Protein AF-A0A3A0AU83-F1 (afdb_monomer_lite)

Foldseek 3Di:
DKKKKWFKWFQDPVRDIATFFIWIAQVVDDLLPRTDTPGEPPDDPVLVVQLSVQCVVVSDDNQRSQVSCVVVCSTMDTDNDMDMDDDPDDVVVSVVRCCVRHCVVVVVVVVD

pLDDT: mean 87.95, std 13.29, range [37.47, 97.56]

Sequence (112 aa):
MHVKYRILQESTPDGDWETIGVITDWVSMPTHLRLSGIVQHTVSRAIWRQILERVDERQLTLATYHEALGEFERYYRLLPEIHQIEGENAAEIRHQLRDQYVYGQQAELVTG

Structure (mmCIF, N/CA/C/O backbone):
data_AF-A0A3A0AU83-F1
#
_entry.id   AF-A0A3A0AU83-F1
#
loop_
_atom_site.group_PDB
_atom_site.id
_atom_site.type_symbol
_atom_site.label_atom_id
_atom_site.label_alt_id
_atom_site.label_comp_id
_atom_site.label_asym_id
_atom_site.label_entity_id
_atom_site.label_seq_id
_atom_site.pdbx_PDB_ins_code
_atom_site.Cartn_x
_atom_site.Cartn_y
_atom_site.Cartn_z
_atom_site.occupancy
_atom_site.B_iso_or_equiv
_atom_site.auth_seq_id
_atom_site.auth_comp_id
_atom_site.auth_asym_id
_atom_site.auth_atom_id
_atom_site.pdbx_PDB_model_num
ATOM 1 N N . MET A 1 1 ? 6.715 -4.559 -17.918 1.00 86.94 1 MET A N 1
ATOM 2 C CA . MET A 1 1 ? 7.238 -4.318 -16.552 1.00 86.94 1 MET A CA 1
ATOM 3 C C . MET A 1 1 ? 6.335 -4.997 -15.537 1.00 86.94 1 MET 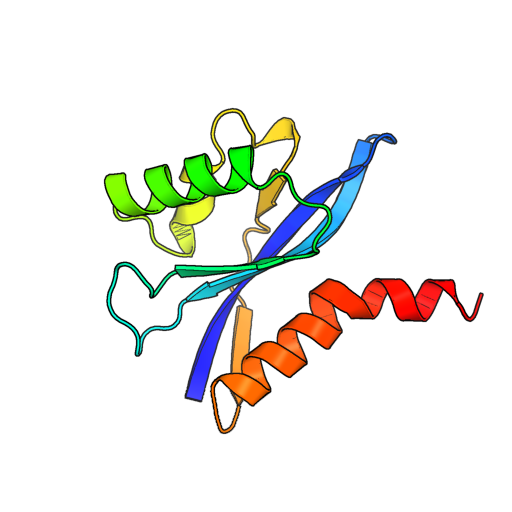A C 1
ATOM 5 O O . MET A 1 1 ? 5.177 -5.216 -15.857 1.00 86.94 1 MET A O 1
ATOM 9 N N . HIS A 1 2 ? 6.846 -5.334 -14.352 1.00 89.25 2 HIS A N 1
ATOM 10 C CA . HIS A 1 2 ? 6.058 -5.962 -13.290 1.00 89.25 2 HIS A CA 1
ATOM 11 C C . HIS A 1 2 ? 6.172 -5.170 -11.986 1.00 89.25 2 HIS A C 1
ATOM 13 O O . HIS A 1 2 ? 7.216 -4.579 -11.705 1.00 89.25 2 HIS A O 1
ATOM 19 N N . VAL A 1 3 ? 5.104 -5.175 -11.194 1.00 94.88 3 VAL A N 1
ATOM 20 C CA . VAL A 1 3 ? 5.026 -4.517 -9.886 1.00 94.88 3 VAL A CA 1
ATOM 21 C C . VAL A 1 3 ? 4.393 -5.476 -8.900 1.00 94.88 3 VAL A C 1
ATOM 23 O O . VAL A 1 3 ? 3.366 -6.089 -9.193 1.00 94.88 3 VAL A O 1
ATOM 26 N N . LYS A 1 4 ? 5.000 -5.596 -7.720 1.00 96.38 4 LYS A N 1
ATOM 27 C CA . LYS A 1 4 ? 4.377 -6.300 -6.599 1.00 96.38 4 LYS A CA 1
ATOM 28 C C . LYS A 1 4 ? 3.559 -5.317 -5.786 1.00 96.38 4 LYS A C 1
ATOM 30 O O . LYS A 1 4 ? 3.958 -4.164 -5.645 1.00 96.38 4 LYS A O 1
ATOM 35 N N . TYR A 1 5 ? 2.438 -5.756 -5.240 1.00 97.25 5 TYR A N 1
ATOM 36 C CA 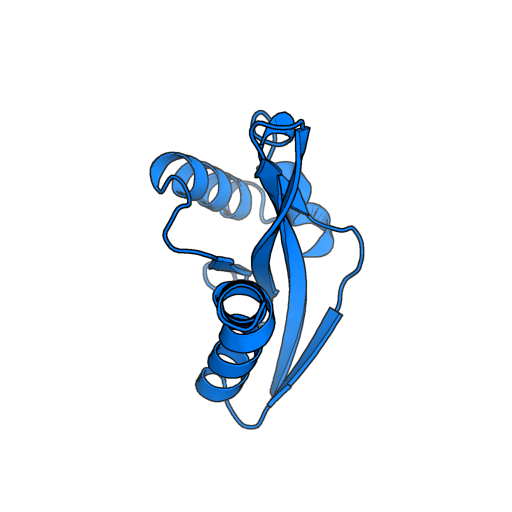. TYR A 1 5 ? 1.612 -4.891 -4.413 1.00 97.25 5 TYR A CA 1
ATOM 37 C C . TYR A 1 5 ? 0.865 -5.662 -3.331 1.00 97.25 5 TYR A C 1
ATOM 39 O O . TYR A 1 5 ? 0.704 -6.879 -3.407 1.00 97.25 5 TYR A O 1
ATOM 47 N N . ARG A 1 6 ? 0.423 -4.936 -2.309 1.00 97.56 6 ARG A N 1
ATOM 48 C CA . ARG A 1 6 ? -0.472 -5.428 -1.259 1.00 97.56 6 ARG A CA 1
ATOM 49 C C . ARG A 1 6 ? -1.698 -4.543 -1.184 1.00 97.56 6 ARG A C 1
ATOM 51 O O . ARG A 1 6 ? -1.597 -3.334 -1.400 1.00 97.56 6 ARG A O 1
ATOM 58 N N . ILE A 1 7 ? -2.831 -5.151 -0.863 1.00 96.81 7 ILE A N 1
ATOM 59 C CA . ILE A 1 7 ? -4.106 -4.451 -0.722 1.00 96.81 7 ILE A CA 1
ATOM 60 C C . ILE A 1 7 ? -4.151 -3.762 0.636 1.00 96.81 7 ILE A C 1
ATOM 62 O O . ILE A 1 7 ? -3.852 -4.371 1.665 1.00 96.81 7 ILE A O 1
ATOM 66 N N . LEU A 1 8 ? -4.523 -2.488 0.613 1.00 95.50 8 LEU A N 1
ATOM 67 C CA . LEU A 1 8 ? -4.682 -1.635 1.775 1.00 95.50 8 LEU A CA 1
ATOM 68 C C . LEU A 1 8 ? -6.167 -1.431 2.057 1.00 95.50 8 LEU A C 1
ATOM 70 O O . LEU A 1 8 ? -6.939 -1.086 1.160 1.00 95.50 8 LEU A O 1
ATOM 74 N N . GLN A 1 9 ? -6.535 -1.593 3.322 1.00 94.69 9 GLN A N 1
ATOM 75 C CA . GLN A 1 9 ? -7.891 -1.376 3.795 1.00 94.69 9 GLN A CA 1
ATOM 76 C C . GLN A 1 9 ? -7.941 -0.348 4.922 1.00 94.69 9 GLN A C 1
ATOM 78 O O . GLN A 1 9 ? -6.979 -0.218 5.683 1.00 94.69 9 GLN A O 1
ATOM 83 N N . GLU A 1 10 ? -9.072 0.344 5.024 1.00 93.75 10 GLU A N 1
ATOM 84 C CA . GLU A 1 10 ? -9.427 1.248 6.119 1.00 93.75 10 GLU A CA 1
ATOM 85 C C . GLU A 1 10 ? -10.643 0.695 6.871 1.00 93.75 10 GLU A C 1
ATOM 87 O O . GLU A 1 10 ? -11.515 0.062 6.273 1.00 93.75 10 GLU A O 1
ATOM 92 N N . SER A 1 11 ? -10.686 0.889 8.187 1.00 93.00 11 SER A N 1
ATOM 93 C CA . SER A 1 11 ? -11.840 0.526 9.008 1.00 93.00 11 SER A CA 1
ATOM 94 C C . SER A 1 11 ? -12.998 1.494 8.757 1.00 93.00 11 SER A C 1
ATOM 96 O O . SER A 1 11 ? -12.807 2.710 8.853 1.00 93.00 11 SER A O 1
ATOM 98 N N . THR A 1 12 ? -14.201 0.981 8.528 1.00 89.25 12 THR A N 1
ATOM 99 C CA . THR A 1 12 ? -15.413 1.800 8.415 1.00 89.25 12 THR A CA 1
ATOM 100 C C . THR A 1 12 ? -15.975 2.141 9.806 1.00 89.25 12 THR A C 1
ATOM 102 O O . THR A 1 12 ? -15.650 1.467 10.790 1.00 89.25 12 THR A O 1
ATOM 105 N N . PRO A 1 13 ? -16.844 3.165 9.934 1.00 87.12 13 PRO A N 1
ATOM 106 C CA . PRO A 1 13 ? -17.520 3.477 11.199 1.00 87.12 13 PRO A CA 1
ATOM 107 C C . PRO A 1 13 ? -18.335 2.312 11.779 1.00 87.12 13 PRO A C 1
ATOM 109 O O . PRO A 1 13 ? -18.488 2.229 12.997 1.00 87.12 13 PRO A O 1
ATOM 112 N N . ASP A 1 14 ? -18.814 1.410 10.919 1.00 89.94 14 ASP A N 1
ATOM 113 C CA . ASP A 1 14 ? -19.599 0.230 11.296 1.00 89.94 14 ASP A CA 1
ATOM 114 C C . ASP A 1 14 ? -18.724 -0.951 11.765 1.00 89.94 14 ASP A C 1
ATOM 116 O O . ASP A 1 14 ? -19.240 -1.968 12.226 1.00 89.94 14 ASP A O 1
ATOM 120 N N . GLY A 1 15 ? -17.393 -0.810 11.704 1.00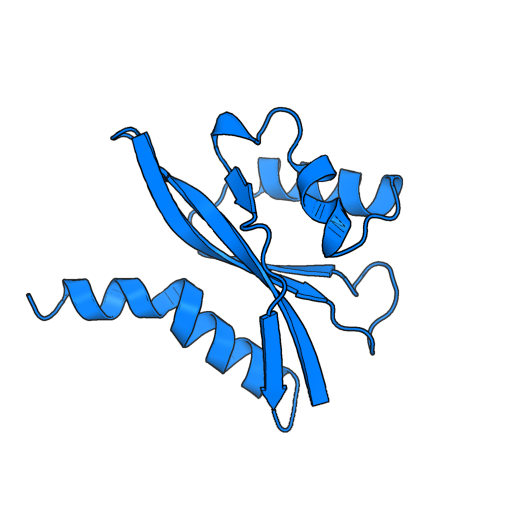 86.81 15 GLY A N 1
ATOM 121 C CA . GLY A 1 15 ? -16.427 -1.828 12.129 1.00 86.81 15 GLY A CA 1
ATOM 122 C C . GLY A 1 15 ? -16.013 -2.816 11.033 1.00 86.81 15 GLY A C 1
ATOM 123 O O . GLY A 1 15 ? -15.225 -3.726 11.305 1.00 86.81 15 GLY A O 1
ATOM 124 N N 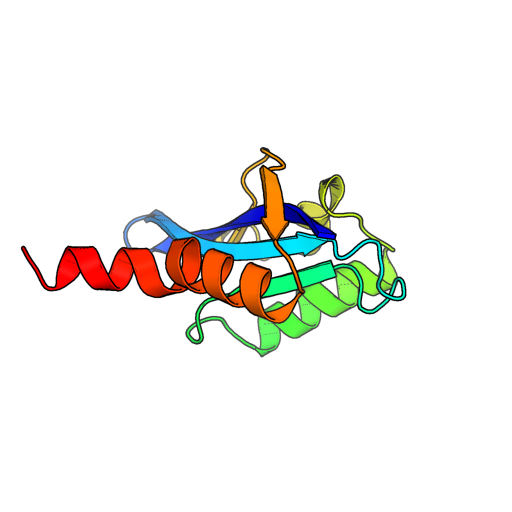. ASP A 1 16 ? -16.501 -2.623 9.807 1.00 92.81 16 ASP A N 1
ATOM 125 C CA . ASP A 1 16 ? -16.065 -3.363 8.625 1.00 92.81 16 ASP A CA 1
ATOM 126 C C . ASP A 1 16 ? -14.750 -2.802 8.062 1.00 92.81 16 ASP A C 1
ATOM 128 O O . ASP A 1 16 ? -14.171 -1.846 8.581 1.00 92.81 16 ASP A O 1
ATOM 132 N N . TRP A 1 17 ? -14.250 -3.422 6.994 1.00 93.00 17 TRP A N 1
ATOM 133 C CA . TRP A 1 17 ? -13.024 -3.011 6.315 1.00 93.00 17 TRP A CA 1
ATOM 134 C C . TRP A 1 17 ? -13.286 -2.773 4.837 1.00 93.00 17 TRP A C 1
ATOM 136 O O . TRP A 1 17 ? -13.744 -3.672 4.132 1.00 93.00 17 TRP A O 1
ATOM 146 N N . GLU A 1 18 ? -12.922 -1.591 4.362 1.00 92.31 18 GLU A N 1
ATOM 147 C CA . GLU A 1 18 ? -13.072 -1.191 2.968 1.00 92.31 18 GLU A CA 1
ATOM 148 C C . GLU A 1 18 ? -11.710 -1.125 2.282 1.00 92.31 18 GLU A C 1
ATOM 150 O O . GLU A 1 18 ? -10.721 -0.687 2.871 1.00 92.31 18 GLU A O 1
ATOM 155 N N . THR A 1 19 ? -11.640 -1.565 1.025 1.00 93.94 19 THR A N 1
ATOM 156 C CA . THR A 1 19 ? -10.417 -1.445 0.232 1.00 93.94 19 THR A CA 1
ATOM 157 C C . THR A 1 19 ? -10.267 -0.019 -0.275 1.00 93.94 19 THR A C 1
ATOM 159 O O . THR A 1 19 ? -11.014 0.437 -1.132 1.00 93.94 19 THR A O 1
ATOM 162 N N . ILE A 1 20 ? -9.237 0.668 0.213 1.00 93.06 20 ILE A N 1
ATOM 163 C CA . ILE A 1 20 ? -8.972 2.071 -0.131 1.00 93.06 20 ILE A CA 1
ATOM 164 C C . ILE A 1 20 ? -7.783 2.242 -1.079 1.00 93.06 20 ILE A C 1
ATOM 166 O O . ILE A 1 20 ? -7.405 3.368 -1.406 1.00 93.06 20 ILE A O 1
ATOM 170 N N . GLY A 1 21 ? -7.148 1.147 -1.496 1.00 95.06 21 GLY A N 1
ATOM 171 C CA . GLY A 1 21 ? -6.058 1.181 -2.458 1.00 95.06 21 GLY A CA 1
ATOM 172 C C . GLY A 1 21 ? -5.031 0.078 -2.260 1.00 95.06 21 GLY A C 1
ATOM 173 O O . GLY A 1 21 ? -5.318 -0.998 -1.734 1.00 95.06 21 GLY A O 1
ATOM 174 N N . VAL A 1 22 ? -3.805 0.353 -2.699 1.00 96.69 22 VAL A N 1
ATOM 175 C CA . VAL A 1 22 ? -2.691 -0.597 -2.670 1.00 96.69 22 VAL A CA 1
ATOM 176 C C . VAL A 1 22 ? -1.371 0.081 -2.318 1.00 96.69 22 VAL A C 1
ATOM 178 O O . VAL A 1 22 ? -1.139 1.248 -2.640 1.00 96.69 22 VAL A O 1
ATOM 181 N N . ILE A 1 23 ? -0.466 -0.683 -1.712 1.00 96.31 23 ILE A N 1
ATOM 182 C CA . ILE A 1 23 ? 0.948 -0.324 -1.575 1.00 96.31 23 ILE A CA 1
ATOM 183 C C . ILE A 1 23 ? 1.734 -1.115 -2.611 1.00 96.31 23 ILE A C 1
ATOM 185 O O . ILE A 1 23 ? 1.631 -2.336 -2.670 1.00 96.31 23 ILE A O 1
ATOM 189 N N . THR A 1 24 ? 2.508 -0.416 -3.430 1.00 95.88 24 THR A N 1
ATOM 190 C CA . THR A 1 24 ? 3.230 -0.952 -4.591 1.00 95.88 24 THR A CA 1
ATOM 191 C C . THR A 1 24 ? 4.736 -0.938 -4.361 1.00 95.88 24 THR A C 1
ATOM 193 O O . THR A 1 24 ? 5.247 -0.007 -3.747 1.00 95.88 24 THR A O 1
ATOM 196 N N . ASP A 1 25 ? 5.436 -1.949 -4.875 1.00 95.62 25 ASP A N 1
ATOM 197 C CA . ASP A 1 25 ? 6.895 -2.063 -4.926 1.00 95.62 25 ASP A CA 1
ATOM 198 C C . ASP A 1 25 ? 7.385 -1.953 -6.382 1.00 95.62 25 ASP A C 1
ATOM 200 O O . ASP A 1 25 ? 7.291 -2.898 -7.174 1.00 95.62 25 ASP A O 1
ATOM 204 N N . TRP A 1 26 ? 7.923 -0.783 -6.724 1.00 92.00 26 TRP A N 1
ATOM 205 C CA . TRP A 1 26 ? 8.530 -0.467 -8.012 1.00 92.00 26 TRP A CA 1
ATOM 206 C C . TRP A 1 26 ? 10.023 -0.788 -7.981 1.00 92.00 26 TRP A C 1
ATOM 208 O O . TRP A 1 26 ? 10.852 0.100 -7.807 1.00 92.00 26 TRP A O 1
ATOM 218 N N . VAL A 1 27 ? 10.385 -2.056 -8.180 1.00 84.12 27 VAL A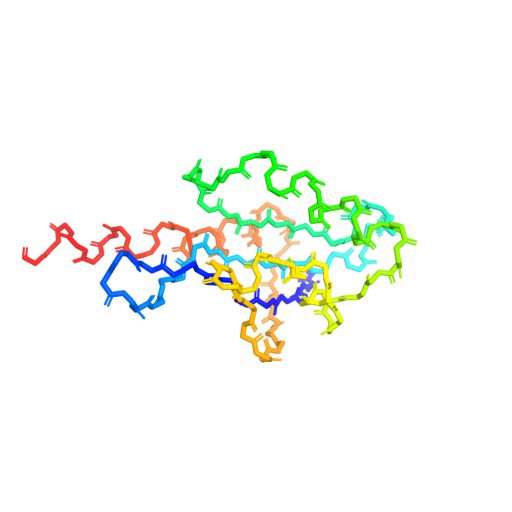 N 1
ATOM 219 C CA . VAL A 1 27 ? 11.780 -2.543 -8.087 1.00 84.12 27 VAL A CA 1
ATOM 220 C C . VAL A 1 27 ? 12.760 -1.775 -8.992 1.00 84.12 27 VAL A C 1
ATOM 222 O O . VAL A 1 27 ? 13.949 -1.701 -8.698 1.00 84.12 27 VAL A O 1
ATOM 225 N N . SER A 1 28 ? 12.270 -1.168 -10.077 1.00 83.81 28 SER A N 1
ATOM 226 C CA . SER A 1 28 ? 13.061 -0.331 -10.987 1.00 83.81 28 SER A CA 1
ATOM 227 C C . SER A 1 28 ? 13.324 1.099 -10.486 1.00 83.81 28 SER A C 1
ATOM 229 O O . SER A 1 28 ? 13.995 1.858 -11.180 1.00 83.81 28 SER A O 1
ATOM 231 N N . MET A 1 29 ? 12.760 1.504 -9.345 1.00 84.62 29 MET A N 1
ATOM 232 C CA . MET A 1 29 ? 12.899 2.844 -8.762 1.00 84.62 29 MET A CA 1
ATOM 233 C C . MET A 1 29 ? 13.947 2.860 -7.635 1.00 84.62 29 MET A C 1
ATOM 235 O O . MET A 1 29 ? 14.187 1.829 -7.003 1.00 84.62 29 MET A O 1
ATOM 239 N N . PRO A 1 30 ? 14.557 4.026 -7.335 1.00 81.38 30 PRO A N 1
ATOM 240 C CA . PRO A 1 30 ? 15.415 4.192 -6.161 1.00 81.38 30 PRO A CA 1
ATOM 241 C C . PRO A 1 30 ? 14.700 3.785 -4.868 1.00 81.38 30 PRO A C 1
ATOM 243 O O . PRO A 1 30 ? 13.497 3.999 -4.752 1.00 81.38 30 PRO A O 1
ATOM 246 N N . THR A 1 31 ? 15.431 3.276 -3.869 1.00 76.81 31 THR A N 1
ATOM 247 C CA . THR A 1 31 ? 14.862 2.736 -2.615 1.00 76.81 31 THR A CA 1
ATOM 248 C C . THR A 1 31 ? 13.840 3.666 -1.950 1.00 76.81 31 THR A C 1
ATOM 250 O O . THR A 1 31 ? 12.755 3.218 -1.598 1.00 76.81 31 THR A O 1
ATOM 253 N N . HIS A 1 32 ? 14.124 4.969 -1.883 1.00 75.38 32 HIS A N 1
ATOM 254 C CA . HIS A 1 32 ? 13.242 5.978 -1.277 1.00 75.38 32 HIS A CA 1
ATOM 255 C C . HIS A 1 32 ? 11.960 6.287 -2.088 1.00 75.38 32 HIS A C 1
ATOM 257 O O . HIS A 1 32 ? 11.060 6.951 -1.590 1.00 75.38 32 HIS A O 1
ATOM 263 N N . LEU A 1 33 ? 11.859 5.822 -3.342 1.00 78.81 33 LEU A N 1
ATOM 264 C CA . LEU A 1 33 ? 10.666 5.929 -4.205 1.00 78.81 33 LEU A CA 1
ATOM 265 C C . LEU A 1 33 ? 10.061 4.562 -4.553 1.00 78.81 33 LEU A C 1
ATOM 267 O O . LEU A 1 33 ? 9.066 4.484 -5.277 1.00 78.81 33 LEU A O 1
ATOM 271 N N . ARG A 1 34 ? 10.693 3.483 -4.087 1.00 88.38 34 ARG A N 1
ATOM 272 C CA . ARG A 1 34 ? 10.372 2.110 -4.461 1.00 88.38 34 ARG A CA 1
ATOM 273 C C . ARG A 1 34 ? 9.014 1.691 -3.916 1.00 88.38 34 ARG A C 1
ATOM 275 O O . ARG A 1 34 ? 8.219 1.118 -4.655 1.00 88.38 34 ARG A O 1
ATOM 282 N N . LEU A 1 35 ? 8.732 2.016 -2.656 1.00 91.88 35 LEU A N 1
ATOM 283 C CA . LEU A 1 35 ? 7.435 1.770 -2.036 1.00 91.88 35 LEU A CA 1
ATOM 284 C C . LEU A 1 35 ? 6.528 2.987 -2.200 1.00 91.88 35 LEU A C 1
ATOM 286 O O . LEU A 1 35 ? 6.869 4.088 -1.776 1.00 91.88 35 LEU A O 1
ATOM 290 N N . SER A 1 36 ? 5.360 2.796 -2.810 1.00 89.00 36 SER A N 1
ATOM 291 C CA . SER A 1 36 ? 4.422 3.888 -3.082 1.00 89.00 36 SER A CA 1
ATOM 292 C C . SER A 1 36 ? 2.978 3.463 -2.850 1.00 89.00 36 SER A C 1
ATOM 294 O O . SER A 1 36 ? 2.562 2.387 -3.283 1.00 89.00 36 SER A O 1
ATOM 296 N N . GLY A 1 37 ? 2.204 4.321 -2.184 1.00 91.00 37 GLY A N 1
ATOM 297 C CA . GLY A 1 37 ? 0.765 4.143 -2.020 1.00 91.00 37 GLY A CA 1
ATOM 298 C C . GLY A 1 37 ? -0.020 4.680 -3.216 1.00 91.00 37 GLY A C 1
ATOM 299 O O . GLY A 1 37 ? 0.149 5.832 -3.617 1.00 91.00 37 GLY A O 1
ATOM 300 N N . ILE A 1 38 ? -0.909 3.853 -3.760 1.00 92.06 38 ILE A N 1
ATOM 301 C CA . ILE A 1 38 ? -1.979 4.259 -4.672 1.00 92.06 38 ILE A CA 1
ATOM 302 C C . ILE A 1 38 ? -3.273 4.121 -3.879 1.00 92.06 38 ILE A C 1
ATOM 304 O O . ILE A 1 38 ? -3.791 3.020 -3.734 1.00 92.06 38 ILE A O 1
ATOM 308 N N . VAL A 1 39 ? -3.743 5.230 -3.318 1.00 90.50 39 VAL A N 1
ATOM 309 C CA . VAL A 1 39 ? -4.830 5.249 -2.331 1.00 90.50 39 VAL A CA 1
ATOM 310 C C . VAL A 1 39 ? -5.909 6.255 -2.712 1.00 90.50 39 VAL A C 1
ATOM 312 O O . VAL A 1 39 ? -5.649 7.199 -3.466 1.00 90.50 39 VAL A O 1
ATOM 315 N N . GLN A 1 40 ? -7.117 6.055 -2.189 1.00 86.38 40 GLN A N 1
ATOM 316 C CA . GLN A 1 40 ? -8.217 7.006 -2.298 1.00 86.38 40 GLN A CA 1
ATOM 317 C C . GLN A 1 40 ? -7.843 8.363 -1.682 1.00 86.38 40 GLN A C 1
ATOM 319 O O . GLN A 1 40 ? -7.018 8.473 -0.778 1.00 86.38 40 GLN A O 1
ATOM 324 N N . HIS A 1 41 ? -8.454 9.434 -2.189 1.00 76.75 41 HIS A N 1
ATOM 325 C CA . HIS A 1 41 ? -8.149 10.813 -1.789 1.00 76.75 41 HIS A CA 1
ATOM 326 C C . HIS A 1 41 ? -8.638 11.175 -0.376 1.00 76.75 41 HIS A C 1
ATOM 328 O O . HIS A 1 41 ? -8.268 12.228 0.143 1.00 76.75 41 HIS A O 1
ATOM 334 N N . THR A 1 42 ? -9.472 10.323 0.217 1.00 76.50 42 THR A N 1
ATOM 335 C CA . THR A 1 42 ? -10.099 10.473 1.536 1.00 76.50 42 THR A CA 1
ATOM 336 C C . THR A 1 42 ? -9.134 10.233 2.690 1.00 76.50 42 THR A C 1
ATOM 338 O O . THR A 1 42 ? -9.407 10.639 3.817 1.00 76.50 42 THR A O 1
ATOM 341 N N . VAL A 1 43 ? -7.975 9.635 2.419 1.00 83.44 43 VAL A N 1
ATOM 342 C CA . VAL A 1 43 ? -7.022 9.304 3.467 1.00 83.44 43 VAL A CA 1
ATOM 343 C C . VAL A 1 43 ? -6.381 10.534 4.119 1.00 83.44 43 VAL A C 1
ATOM 345 O O . VAL A 1 43 ? -6.042 11.531 3.469 1.00 83.44 43 VAL A O 1
ATOM 348 N N . SER A 1 44 ? -6.110 10.442 5.423 1.00 87.81 44 SER A N 1
ATOM 349 C CA . SER A 1 44 ? -5.433 11.515 6.156 1.00 87.81 44 SER A CA 1
ATOM 350 C C . SER A 1 44 ? -3.978 11.671 5.711 1.00 87.81 44 SER A C 1
ATOM 352 O O . SER A 1 44 ? -3.111 10.851 6.020 1.00 87.81 44 SER A O 1
ATOM 354 N N . ARG A 1 45 ? -3.674 12.787 5.036 1.00 87.31 45 ARG A N 1
ATOM 355 C CA . ARG A 1 45 ? -2.308 13.119 4.588 1.00 87.31 45 ARG A CA 1
ATOM 356 C C . ARG A 1 45 ? -1.294 13.167 5.734 1.00 87.31 45 ARG A C 1
ATOM 358 O O . ARG A 1 45 ? -0.131 12.841 5.523 1.00 87.31 45 ARG A O 1
ATOM 365 N N . ALA A 1 46 ? -1.720 13.592 6.924 1.00 90.38 46 ALA A N 1
ATOM 366 C CA . ALA A 1 46 ? -0.848 13.682 8.092 1.00 90.38 46 ALA A CA 1
ATOM 367 C C . ALA A 1 46 ? -0.455 12.295 8.621 1.00 90.38 46 ALA A C 1
ATOM 369 O O . ALA A 1 46 ? 0.704 12.092 8.973 1.00 90.38 46 ALA A O 1
ATOM 370 N N . ILE A 1 47 ? -1.395 11.343 8.627 1.00 91.31 47 ILE A N 1
ATOM 371 C CA . ILE A 1 47 ? -1.125 9.953 9.014 1.00 91.31 47 ILE A CA 1
ATOM 372 C C . ILE A 1 47 ? -0.211 9.293 7.979 1.00 91.31 47 ILE A C 1
ATOM 374 O O . ILE A 1 47 ? 0.819 8.729 8.335 1.00 91.31 47 ILE A O 1
ATOM 378 N N . TRP A 1 48 ? -0.526 9.436 6.688 1.00 90.44 48 TRP A N 1
ATOM 379 C CA . TRP A 1 48 ? 0.295 8.852 5.624 1.00 90.44 48 TRP A CA 1
ATOM 380 C C . TRP A 1 48 ? 1.720 9.373 5.603 1.00 90.44 48 TRP A C 1
ATOM 382 O O . TRP A 1 4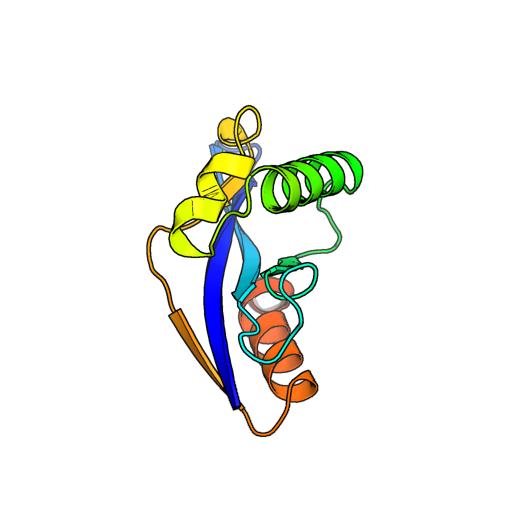8 ? 2.636 8.596 5.360 1.00 90.44 48 TRP A O 1
ATOM 392 N N . ARG A 1 49 ? 1.930 10.661 5.892 1.00 91.12 49 ARG A N 1
ATOM 393 C CA . ARG A 1 49 ? 3.283 11.207 6.021 1.00 91.12 49 ARG A CA 1
ATOM 394 C C . ARG A 1 49 ? 4.083 10.465 7.094 1.00 91.12 49 ARG A C 1
ATOM 396 O O . ARG A 1 49 ? 5.184 10.024 6.798 1.00 91.12 49 ARG A O 1
ATOM 403 N N . GLN A 1 50 ? 3.504 10.255 8.277 1.00 94.19 50 GLN A N 1
ATOM 404 C CA . GLN A 1 50 ? 4.170 9.524 9.362 1.00 94.19 50 GLN A CA 1
ATOM 405 C C . GLN A 1 50 ? 4.440 8.059 8.999 1.00 94.19 50 GLN A C 1
ATOM 407 O O . GLN A 1 50 ? 5.502 7.530 9.313 1.00 94.19 50 GLN A O 1
ATOM 412 N N . ILE A 1 51 ? 3.498 7.394 8.321 1.00 93.12 51 ILE A N 1
ATOM 413 C CA . ILE A 1 51 ? 3.698 6.018 7.840 1.00 93.12 51 ILE A CA 1
ATOM 414 C C . ILE A 1 51 ? 4.875 5.977 6.857 1.00 93.12 51 ILE A C 1
ATOM 416 O O . ILE A 1 51 ? 5.751 5.129 6.995 1.00 93.12 51 ILE A O 1
ATOM 420 N N . LEU A 1 52 ? 4.935 6.902 5.896 1.00 90.50 52 LEU A N 1
ATOM 421 C CA . LEU A 1 52 ? 6.013 6.957 4.906 1.00 90.50 52 LEU A CA 1
ATOM 422 C C . LEU A 1 52 ? 7.376 7.276 5.536 1.00 90.50 52 LEU A C 1
ATOM 424 O O . LEU A 1 52 ? 8.364 6.655 5.157 1.00 90.50 52 LEU A O 1
ATOM 428 N N . GLU A 1 53 ? 7.425 8.176 6.519 1.00 92.06 53 GLU A N 1
ATOM 429 C CA . GLU A 1 53 ? 8.637 8.449 7.304 1.00 92.06 53 GLU A CA 1
ATOM 430 C C . GLU A 1 53 ? 9.129 7.172 8.005 1.00 92.06 53 GLU A C 1
ATOM 432 O O . GLU A 1 53 ? 10.290 6.803 7.858 1.00 92.06 53 GLU A O 1
ATOM 437 N N . ARG A 1 54 ? 8.238 6.413 8.660 1.00 94.12 54 ARG A N 1
ATOM 438 C CA . ARG A 1 54 ? 8.590 5.133 9.310 1.00 94.12 54 ARG A CA 1
ATOM 439 C C . ARG A 1 54 ? 9.087 4.074 8.324 1.00 94.12 54 ARG A C 1
ATOM 441 O O . ARG A 1 54 ? 9.974 3.296 8.670 1.00 94.12 54 ARG A O 1
ATOM 448 N N . VAL A 1 55 ? 8.504 4.013 7.124 1.00 92.44 55 VAL A N 1
ATOM 449 C CA . VAL A 1 55 ? 8.941 3.100 6.053 1.00 92.44 55 VAL A CA 1
ATOM 450 C C . VAL A 1 55 ? 10.381 3.402 5.651 1.00 92.44 55 VAL A C 1
ATOM 452 O O . VAL A 1 55 ? 11.174 2.469 5.528 1.00 92.44 55 VAL A O 1
ATOM 455 N N . ASP A 1 56 ? 10.716 4.681 5.479 1.00 89.88 56 ASP A N 1
ATOM 456 C CA . ASP A 1 56 ? 12.061 5.113 5.098 1.00 89.88 56 ASP A CA 1
ATOM 457 C C . ASP A 1 56 ? 13.063 4.930 6.249 1.00 89.88 56 ASP A C 1
ATOM 459 O O . ASP A 1 56 ? 14.078 4.256 6.080 1.00 89.88 56 ASP A O 1
ATOM 463 N N . GLU A 1 57 ? 12.749 5.408 7.456 1.00 92.88 57 GLU A N 1
ATOM 464 C CA . GLU A 1 57 ? 13.620 5.289 8.637 1.00 92.88 57 GLU A CA 1
ATOM 465 C C . GLU A 1 57 ? 14.000 3.838 8.952 1.00 92.88 57 GLU A C 1
ATOM 467 O O . GLU A 1 57 ? 15.134 3.549 9.340 1.00 92.88 57 GLU A O 1
ATOM 472 N N . ARG A 1 58 ? 13.052 2.911 8.781 1.00 93.25 58 ARG A N 1
ATOM 473 C CA . ARG A 1 58 ? 13.242 1.486 9.087 1.00 93.25 58 ARG A CA 1
ATOM 474 C C . ARG A 1 58 ? 13.593 0.644 7.863 1.00 93.25 58 ARG A C 1
ATOM 476 O O . ARG A 1 58 ? 13.732 -0.568 8.002 1.00 93.25 58 ARG A O 1
ATOM 483 N N . GLN A 1 59 ? 13.729 1.261 6.686 1.00 90.81 59 GLN A N 1
ATOM 484 C CA . GLN A 1 59 ? 14.016 0.580 5.418 1.00 90.81 59 GLN A CA 1
ATOM 485 C C . GLN A 1 59 ? 13.079 -0.618 5.178 1.00 90.81 59 GLN A C 1
ATOM 487 O O . GLN A 1 59 ? 13.513 -1.717 4.819 1.00 90.81 59 GLN A O 1
ATOM 492 N N . LEU A 1 60 ? 11.781 -0.421 5.431 1.00 92.75 60 LEU A N 1
ATOM 493 C CA . LEU A 1 60 ? 10.803 -1.500 5.322 1.00 92.75 60 LEU A CA 1
ATOM 494 C C . LEU A 1 60 ? 10.652 -1.964 3.873 1.00 92.75 60 LEU A C 1
ATOM 496 O O . LEU A 1 60 ? 10.907 -1.244 2.910 1.00 92.75 60 LEU A O 1
ATOM 500 N N . THR A 1 61 ? 10.188 -3.199 3.728 1.00 93.75 61 THR A N 1
ATOM 501 C CA . THR A 1 61 ? 9.874 -3.821 2.441 1.00 93.75 61 THR A CA 1
ATOM 502 C C . THR A 1 61 ? 8.364 -3.921 2.272 1.00 93.75 61 THR A C 1
ATOM 504 O O . THR A 1 61 ? 7.609 -3.721 3.220 1.00 93.75 61 THR A O 1
ATOM 507 N N . LEU A 1 62 ? 7.890 -4.319 1.091 1.00 94.62 62 LEU A N 1
ATOM 508 C CA . LEU A 1 62 ? 6.463 -4.588 0.896 1.00 94.62 62 LEU A CA 1
ATOM 509 C C . LEU A 1 62 ? 5.921 -5.649 1.880 1.00 94.62 62 LEU A C 1
ATOM 511 O O . LEU A 1 62 ? 4.797 -5.533 2.370 1.00 94.62 62 LEU A O 1
ATOM 515 N N . ALA A 1 63 ? 6.726 -6.663 2.216 1.00 94.31 63 ALA A N 1
ATOM 516 C CA . ALA A 1 63 ? 6.345 -7.702 3.174 1.00 94.31 63 ALA A CA 1
ATOM 517 C C . ALA A 1 63 ? 6.203 -7.139 4.601 1.00 94.31 63 ALA A C 1
ATOM 519 O O . ALA A 1 63 ? 5.219 -7.411 5.291 1.00 94.31 63 ALA A O 1
ATOM 520 N N . THR A 1 64 ? 7.137 -6.281 5.011 1.00 95.06 64 THR A N 1
ATOM 521 C CA . THR A 1 64 ? 7.195 -5.714 6.368 1.00 95.06 64 THR A CA 1
ATOM 522 C C . THR A 1 64 ? 6.492 -4.362 6.511 1.00 95.06 64 THR A C 1
ATOM 524 O O . THR A 1 64 ? 6.430 -3.825 7.605 1.00 95.06 64 THR A O 1
ATOM 527 N N . TYR A 1 65 ? 5.884 -3.824 5.446 1.00 95.06 65 TYR A N 1
ATOM 528 C CA . TYR A 1 65 ? 5.262 -2.489 5.445 1.00 95.06 65 TYR A CA 1
ATOM 529 C C . TYR A 1 65 ? 4.233 -2.285 6.565 1.00 95.06 65 TYR A C 1
ATOM 531 O O . TYR A 1 65 ? 4.113 -1.189 7.103 1.00 95.06 65 TYR A O 1
ATOM 539 N N . HIS A 1 66 ? 3.498 -3.339 6.927 1.00 94.94 66 HIS A N 1
ATOM 540 C CA . HIS A 1 66 ? 2.507 -3.303 8.003 1.00 94.94 66 HIS A CA 1
ATOM 541 C C . HIS A 1 66 ? 3.087 -2.776 9.331 1.00 94.94 66 HIS A C 1
ATOM 543 O O . HIS A 1 66 ? 2.395 -2.057 10.039 1.00 94.94 66 HIS A O 1
ATOM 549 N N . GLU A 1 67 ? 4.379 -2.991 9.599 1.00 95.56 67 GLU A N 1
ATOM 550 C CA . GLU A 1 67 ? 5.068 -2.474 10.788 1.00 95.56 67 GLU A CA 1
ATOM 551 C C . GLU A 1 67 ? 5.097 -0.934 10.871 1.00 95.56 67 GLU A C 1
ATOM 553 O O . GLU A 1 67 ? 5.229 -0.376 11.963 1.00 95.56 67 GLU A O 1
ATOM 558 N N . ALA A 1 68 ? 4.980 -0.221 9.742 1.00 95.25 68 ALA A N 1
ATOM 559 C CA . ALA A 1 68 ? 4.899 1.242 9.739 1.00 95.25 68 ALA A CA 1
ATOM 560 C C . ALA A 1 68 ? 3.525 1.770 10.177 1.00 95.25 68 ALA A C 1
ATOM 562 O O . ALA A 1 68 ? 3.438 2.919 10.625 1.00 95.25 68 ALA A O 1
ATOM 563 N N . LEU A 1 69 ? 2.470 0.949 10.086 1.00 94.81 69 LEU A N 1
ATOM 564 C CA . LEU A 1 69 ? 1.126 1.334 10.519 1.00 94.81 69 LEU A CA 1
ATOM 565 C C . LEU A 1 69 ? 1.123 1.605 12.028 1.00 94.81 69 LEU A C 1
ATOM 567 O O . LEU A 1 69 ? 0.651 2.659 12.455 1.00 94.81 69 LEU A O 1
ATOM 571 N N . GLY A 1 70 ? 1.742 0.728 12.825 1.00 94.38 70 GLY A N 1
ATOM 572 C CA . GLY A 1 70 ? 1.932 0.926 14.264 1.00 94.38 70 GLY A CA 1
ATOM 573 C C . GLY A 1 70 ? 0.623 1.279 14.976 1.00 94.38 70 GLY A C 1
ATOM 574 O O . GLY A 1 70 ? -0.356 0.547 14.911 1.00 94.38 70 GLY A O 1
ATOM 575 N N . GLU A 1 71 ? 0.564 2.445 15.619 1.00 94.06 71 GLU A N 1
ATOM 576 C CA . GLU A 1 71 ? -0.652 2.927 16.301 1.00 94.06 71 GLU A CA 1
ATOM 577 C C . GLU A 1 71 ? -1.883 3.110 15.388 1.00 94.06 71 GLU A C 1
ATOM 579 O O . GLU A 1 71 ? -3.013 3.213 15.875 1.00 94.06 71 GLU A O 1
ATOM 584 N N . PHE A 1 72 ? -1.679 3.161 14.070 1.00 94.38 72 PHE A N 1
ATOM 585 C CA . PHE A 1 72 ? -2.738 3.298 13.080 1.00 94.38 72 PHE A CA 1
ATOM 586 C C . PHE A 1 72 ? -3.294 1.950 12.604 1.00 94.38 72 PHE A C 1
ATOM 588 O O . PHE A 1 72 ? -4.229 1.958 11.811 1.00 94.38 72 PHE A O 1
ATOM 595 N N . GLU A 1 73 ? -2.801 0.808 13.100 1.00 93.69 73 GLU A N 1
ATOM 596 C CA . GLU A 1 73 ? -3.304 -0.533 12.729 1.00 93.69 73 GLU A CA 1
ATOM 597 C C . GLU A 1 73 ? -4.793 -0.738 13.038 1.00 93.69 73 GLU A C 1
ATOM 599 O O . GLU A 1 73 ? -5.477 -1.530 12.395 1.00 93.69 73 GLU A O 1
ATOM 604 N N . ARG A 1 74 ? -5.327 0.017 14.004 1.00 91.19 74 ARG A N 1
ATOM 605 C CA . ARG A 1 74 ? -6.768 0.037 14.300 1.00 91.19 74 ARG A CA 1
ATOM 606 C C . ARG A 1 74 ? -7.614 0.690 13.203 1.00 91.19 74 ARG A C 1
ATOM 608 O O . ARG A 1 74 ? -8.814 0.463 13.176 1.00 91.19 74 ARG A O 1
ATOM 615 N N . TYR A 1 75 ? -7.000 1.521 12.362 1.00 92.38 75 TYR A N 1
ATOM 616 C CA . TYR A 1 75 ? -7.663 2.254 11.282 1.00 92.38 75 TYR A CA 1
ATOM 617 C C . TYR A 1 75 ? -7.291 1.717 9.910 1.00 92.38 75 TYR A C 1
ATOM 619 O O . TYR A 1 75 ? -8.104 1.761 9.001 1.00 92.38 75 TYR A O 1
ATOM 627 N N . TYR A 1 76 ? -6.069 1.215 9.754 1.00 94.50 76 TYR A N 1
ATOM 628 C CA . TYR A 1 76 ? -5.534 0.748 8.487 1.00 94.50 76 TYR A CA 1
ATOM 629 C C . TYR A 1 76 ? -4.968 -0.649 8.641 1.00 94.50 76 TYR A C 1
ATOM 631 O O . TYR A 1 76 ? -4.308 -0.950 9.631 1.00 94.50 76 TYR A O 1
ATOM 639 N N . ARG A 1 77 ? -5.133 -1.481 7.617 1.00 95.38 77 ARG A N 1
ATOM 640 C CA . ARG A 1 77 ? -4.444 -2.770 7.545 1.00 95.38 77 ARG A CA 1
ATOM 641 C C . ARG A 1 77 ? -3.999 -3.086 6.132 1.00 95.38 77 ARG A C 1
ATOM 643 O O . ARG A 1 77 ? -4.617 -2.661 5.159 1.00 95.38 77 ARG A O 1
ATOM 650 N N . LEU A 1 78 ? -2.942 -3.883 6.031 1.00 96.25 78 LEU A N 1
ATOM 651 C CA . LEU A 1 78 ? -2.530 -4.498 4.777 1.00 96.25 78 LEU A CA 1
ATOM 652 C C . LEU A 1 78 ? -2.892 -5.972 4.788 1.00 96.25 78 LEU A C 1
ATOM 654 O O . LEU A 1 78 ? -2.473 -6.699 5.690 1.00 96.25 78 LEU A O 1
ATOM 658 N N . LEU A 1 79 ? -3.588 -6.423 3.748 1.00 96.31 79 LEU A N 1
ATOM 659 C CA . LEU A 1 79 ? -3.802 -7.852 3.547 1.00 96.31 79 LEU A CA 1
ATOM 660 C C . LEU A 1 79 ? -2.444 -8.568 3.394 1.00 96.31 79 LEU A C 1
ATOM 662 O O . LEU A 1 79 ? -1.495 -7.970 2.862 1.00 96.31 79 LEU A O 1
ATOM 666 N N . PRO A 1 80 ? -2.278 -9.781 3.951 1.00 94.31 80 PRO A N 1
ATOM 667 C CA . PRO A 1 80 ? -0.988 -10.474 3.983 1.00 94.31 80 PRO A CA 1
ATOM 668 C C . PRO A 1 80 ? -0.508 -10.918 2.595 1.00 94.31 80 PRO A C 1
ATOM 670 O O . PRO A 1 80 ? 0.696 -11.071 2.385 1.00 94.31 80 PRO A O 1
ATOM 673 N N . GLU A 1 81 ? -1.420 -11.094 1.643 1.00 97.00 81 GLU A N 1
ATOM 674 C CA . GLU A 1 81 ? -1.124 -11.543 0.291 1.00 97.00 81 GLU A CA 1
ATOM 675 C C . GLU A 1 81 ? -0.346 -10.486 -0.504 1.00 97.00 81 GLU A C 1
ATOM 677 O O . GLU A 1 81 ? -0.725 -9.314 -0.580 1.00 97.00 81 GLU A O 1
ATOM 682 N N . ILE A 1 82 ? 0.748 -10.920 -1.137 1.00 96.88 82 ILE A N 1
ATOM 683 C CA . ILE A 1 82 ? 1.495 -10.119 -2.107 1.00 96.88 82 ILE A CA 1
ATOM 684 C C . ILE A 1 82 ? 1.051 -10.536 -3.504 1.00 96.88 82 ILE A C 1
ATOM 686 O O . ILE A 1 82 ? 1.265 -11.672 -3.929 1.00 96.88 82 ILE A O 1
ATOM 690 N N . HIS A 1 83 ? 0.474 -9.587 -4.224 1.00 96.69 83 HIS A N 1
ATOM 691 C CA . HIS A 1 83 ? 0.033 -9.741 -5.600 1.00 96.69 83 HIS A CA 1
ATOM 692 C C . HIS A 1 83 ? 1.093 -9.220 -6.571 1.00 96.69 83 HIS A C 1
ATOM 694 O O . HIS A 1 83 ? 2.011 -8.486 -6.189 1.00 96.69 83 HIS A O 1
ATOM 700 N N . GLN A 1 84 ? 0.951 -9.582 -7.844 1.00 96.62 84 GLN A N 1
ATOM 701 C CA . GLN A 1 84 ? 1.783 -9.085 -8.931 1.00 96.62 84 GLN A CA 1
ATOM 702 C C . GLN A 1 84 ? 0.899 -8.648 -10.094 1.00 96.62 84 GLN A C 1
ATOM 704 O O . GLN A 1 84 ? -0.082 -9.314 -10.415 1.00 96.62 84 GLN A O 1
ATOM 709 N N . ILE A 1 85 ? 1.272 -7.537 -10.720 1.00 95.19 85 ILE A N 1
ATOM 710 C CA . ILE A 1 85 ? 0.648 -7.020 -11.935 1.00 95.19 85 ILE A CA 1
ATOM 711 C C . ILE A 1 85 ? 1.725 -6.720 -12.971 1.00 95.19 85 ILE A C 1
ATOM 713 O O . ILE A 1 85 ? 2.843 -6.319 -12.626 1.00 95.19 85 ILE A O 1
ATOM 717 N N . GLU A 1 86 ? 1.383 -6.918 -14.237 1.00 93.88 86 GLU A N 1
ATOM 718 C CA . GLU A 1 86 ? 2.249 -6.644 -15.375 1.00 93.88 86 GLU A CA 1
ATOM 719 C C . GLU A 1 86 ? 1.576 -5.651 -16.319 1.00 93.88 86 GLU A C 1
ATOM 721 O O . GLU A 1 86 ? 0.360 -5.653 -16.475 1.00 93.88 86 GLU A O 1
ATOM 726 N N . GLY A 1 87 ? 2.379 -4.791 -16.934 1.00 92.69 87 GLY A N 1
ATOM 727 C CA . GLY A 1 87 ? 1.922 -3.814 -17.920 1.00 92.69 87 GLY A CA 1
ATOM 728 C C . GLY A 1 87 ? 3.082 -3.327 -18.776 1.00 92.69 87 GLY A C 1
ATOM 729 O O . GLY A 1 87 ? 4.252 -3.554 -18.449 1.00 92.69 87 GLY A O 1
ATOM 730 N N . GLU A 1 88 ? 2.789 -2.655 -19.878 1.00 91.25 88 GLU A N 1
ATOM 731 C CA . GLU A 1 88 ? 3.791 -2.131 -20.804 1.00 91.25 88 GLU A CA 1
ATOM 732 C C . GLU A 1 88 ? 4.629 -1.034 -20.141 1.00 91.25 88 GLU A C 1
ATOM 734 O O . GLU A 1 88 ? 5.851 -0.981 -20.305 1.00 91.25 88 GLU A O 1
ATOM 739 N N . ASN A 1 89 ? 3.990 -0.186 -19.330 1.00 91.81 89 ASN A N 1
ATOM 740 C CA . ASN A 1 89 ? 4.631 0.939 -18.657 1.00 91.81 89 ASN A CA 1
ATOM 741 C C . ASN A 1 89 ? 3.989 1.283 -17.296 1.00 91.81 89 ASN A C 1
ATOM 743 O O . ASN A 1 89 ? 2.961 0.738 -16.895 1.00 91.81 89 ASN A O 1
ATOM 747 N N . ALA A 1 90 ? 4.617 2.207 -16.561 1.00 91.19 90 ALA A N 1
ATOM 748 C CA . ALA A 1 90 ? 4.202 2.539 -15.198 1.00 91.19 90 ALA A CA 1
ATOM 749 C C . ALA A 1 90 ? 2.861 3.283 -15.145 1.00 91.19 90 ALA A C 1
ATOM 751 O O . ALA A 1 90 ? 2.153 3.187 -14.143 1.00 91.19 90 ALA A O 1
ATOM 752 N N . ALA A 1 91 ? 2.517 4.037 -16.194 1.00 91.75 91 ALA A N 1
ATOM 753 C CA . ALA A 1 91 ? 1.244 4.745 -16.265 1.00 91.75 91 ALA A CA 1
ATOM 754 C C . ALA A 1 91 ? 0.086 3.754 -16.416 1.00 91.75 91 ALA A C 1
ATOM 756 O O . ALA A 1 91 ? -0.908 3.875 -15.706 1.00 91.75 91 ALA A O 1
ATOM 757 N N . GLU A 1 92 ? 0.261 2.737 -17.259 1.00 94.50 92 GLU A N 1
ATOM 758 C CA . GLU A 1 92 ? -0.711 1.664 -17.446 1.00 94.50 92 GLU A CA 1
ATOM 759 C C . GLU A 1 92 ? -0.949 0.881 -16.148 1.00 94.50 92 GLU A C 1
ATOM 761 O O . GLU A 1 92 ? -2.089 0.763 -15.708 1.00 94.50 92 GLU A O 1
ATOM 766 N N . ILE A 1 93 ? 0.114 0.441 -15.462 1.00 94.50 93 ILE A N 1
ATOM 767 C CA . ILE A 1 93 ? -0.026 -0.262 -14.175 1.00 94.50 93 ILE A CA 1
ATOM 768 C C . ILE A 1 93 ? -0.758 0.611 -13.144 1.00 94.50 93 ILE A C 1
ATOM 770 O O . ILE A 1 93 ? -1.637 0.132 -12.431 1.00 94.50 93 ILE A O 1
ATOM 774 N N . ARG A 1 94 ? -0.428 1.908 -13.058 1.00 92.88 94 ARG A N 1
ATOM 775 C CA . ARG A 1 94 ? -1.121 2.831 -12.142 1.00 92.88 94 ARG A CA 1
ATOM 776 C C . ARG A 1 94 ? -2.597 2.987 -12.494 1.00 92.88 94 ARG A C 1
ATOM 778 O O . ARG A 1 94 ? -3.401 3.102 -11.576 1.00 92.88 94 ARG A O 1
ATOM 785 N N . HIS A 1 95 ? -2.936 3.027 -13.780 1.00 92.81 95 HIS A N 1
ATOM 786 C CA . HIS A 1 95 ? -4.318 3.095 -14.245 1.00 92.81 95 HIS A CA 1
ATOM 787 C C . HIS A 1 95 ? -5.086 1.839 -13.829 1.00 92.81 95 HIS A C 1
ATOM 789 O O . HIS A 1 95 ? -6.079 1.956 -13.123 1.00 92.81 95 HIS A O 1
ATOM 795 N N . GLN A 1 96 ? -4.564 0.650 -14.148 1.00 93.88 96 GLN A N 1
ATOM 796 C CA . GLN A 1 96 ? -5.188 -0.627 -13.784 1.00 93.88 96 GLN A CA 1
ATOM 797 C C . GLN A 1 96 ? -5.409 -0.751 -12.266 1.00 93.88 96 GLN A C 1
ATOM 799 O O . GLN A 1 96 ? -6.506 -1.076 -11.820 1.00 93.88 96 GLN A O 1
ATOM 804 N N . LEU A 1 97 ? -4.398 -0.422 -11.451 1.00 94.56 97 LEU A N 1
ATOM 805 C CA . LEU A 1 97 ? -4.516 -0.483 -9.989 1.00 94.56 97 LEU A CA 1
ATOM 806 C C . LEU A 1 97 ? -5.517 0.537 -9.429 1.00 94.56 97 LEU A C 1
ATOM 808 O O . LEU A 1 97 ? -6.207 0.241 -8.454 1.00 94.56 97 LEU A O 1
ATOM 812 N N . ARG A 1 98 ? -5.607 1.734 -10.021 1.00 92.88 98 ARG A N 1
ATOM 813 C CA . ARG A 1 98 ? -6.604 2.736 -9.620 1.00 92.88 98 ARG A CA 1
ATOM 814 C C . ARG A 1 98 ? -8.011 2.289 -9.973 1.00 92.88 98 ARG A C 1
ATOM 816 O O . ARG A 1 98 ? -8.883 2.345 -9.112 1.00 92.88 98 ARG A O 1
ATOM 823 N N . ASP A 1 99 ? -8.218 1.814 -11.191 1.00 91.62 99 ASP A N 1
ATOM 824 C CA . ASP A 1 99 ? -9.520 1.318 -11.623 1.00 91.62 99 ASP A CA 1
ATOM 825 C C . ASP A 1 99 ? -9.980 0.163 -10.743 1.00 91.62 99 ASP A C 1
ATOM 827 O O . ASP A 1 99 ? -11.130 0.134 -10.333 1.00 91.62 99 ASP A O 1
ATOM 831 N N . GLN A 1 100 ? -9.080 -0.746 -10.374 1.00 91.56 100 GLN A N 1
ATOM 832 C CA . GLN A 1 100 ? -9.445 -1.914 -9.582 1.00 91.56 100 GLN A CA 1
ATOM 833 C C . GLN A 1 100 ? -9.679 -1.603 -8.096 1.00 91.56 100 GLN A C 1
ATOM 835 O O . GLN A 1 100 ? -10.631 -2.111 -7.511 1.00 91.56 100 GLN A O 1
ATOM 840 N N . TYR A 1 101 ? -8.817 -0.797 -7.469 1.00 91.44 101 TYR A N 1
ATOM 841 C CA . TYR A 1 101 ? -8.767 -0.683 -6.002 1.00 91.44 101 TYR A CA 1
ATOM 842 C C . TYR A 1 101 ? -9.082 0.711 -5.454 1.00 91.44 101 TYR A C 1
ATOM 844 O O . TYR A 1 101 ? -9.152 0.885 -4.240 1.00 91.44 101 TYR A O 1
ATOM 852 N N . VAL A 1 102 ? -9.235 1.716 -6.319 1.00 85.31 102 VAL A N 1
ATOM 853 C CA . VAL A 1 102 ? -9.519 3.103 -5.913 1.00 85.31 102 VAL A CA 1
ATOM 854 C C . VAL A 1 102 ? -10.865 3.573 -6.460 1.00 85.31 102 VAL A C 1
ATOM 856 O O . VAL A 1 102 ? -11.611 4.220 -5.733 1.00 85.31 102 VAL A O 1
ATOM 859 N N . TYR A 1 103 ? -11.192 3.239 -7.711 1.00 80.56 103 TYR A N 1
ATOM 860 C CA . TYR A 1 103 ? -12.435 3.652 -8.372 1.00 80.56 103 TYR A CA 1
ATOM 861 C C . TYR A 1 103 ? -13.438 2.510 -8.570 1.00 80.56 103 TYR A C 1
ATOM 863 O O . TYR A 1 103 ? -14.637 2.767 -8.635 1.00 80.56 103 TYR A O 1
ATOM 871 N N . GLY A 1 104 ? -12.981 1.257 -8.632 1.00 61.38 104 GLY A N 1
ATOM 872 C CA . GLY A 1 104 ? -13.811 0.099 -8.984 1.00 61.38 104 GLY A CA 1
ATOM 873 C C . GLY A 1 104 ? -14.993 -0.127 -8.047 1.00 61.38 104 GLY A C 1
ATOM 874 O O . GLY A 1 104 ? -16.082 -0.446 -8.512 1.00 61.38 104 GLY A O 1
ATOM 875 N N . GLN A 1 105 ? -14.827 0.149 -6.749 1.00 54.41 105 GLN A N 1
ATOM 876 C CA . GLN A 1 105 ? -15.924 0.064 -5.776 1.00 54.41 105 GLN A CA 1
ATOM 877 C C . GLN A 1 105 ? -16.936 1.219 -5.890 1.00 54.41 105 GLN A C 1
ATOM 879 O O . GLN A 1 105 ? -18.092 1.053 -5.513 1.00 54.41 105 GLN A O 1
ATOM 884 N N . GLN A 1 106 ? -16.558 2.369 -6.465 1.00 50.28 106 GLN A N 1
ATOM 885 C CA . GLN A 1 106 ? -17.506 3.464 -6.715 1.00 50.28 106 GLN A CA 1
ATOM 886 C C . GLN A 1 106 ? -18.428 3.175 -7.909 1.00 50.28 106 GLN A C 1
ATOM 888 O O . GLN A 1 106 ? -19.514 3.741 -7.973 1.00 50.28 106 GLN A O 1
ATOM 893 N N . ALA A 1 107 ? -18.035 2.302 -8.844 1.00 45.53 107 ALA A N 1
ATOM 894 C CA . ALA A 1 107 ? -18.832 1.994 -10.034 1.00 45.53 107 ALA A CA 1
ATOM 895 C C . ALA A 1 107 ? -19.997 1.022 -9.755 1.00 45.53 107 ALA A C 1
ATOM 897 O O . ALA A 1 107 ? -21.074 1.180 -10.333 1.00 45.53 107 ALA A O 1
ATOM 898 N N . GLU A 1 108 ? -19.825 0.060 -8.841 1.00 42.34 108 GLU A N 1
ATOM 899 C CA . GLU A 1 108 ? -20.890 -0.889 -8.467 1.00 42.34 108 GLU A CA 1
ATOM 900 C C . GLU A 1 108 ? -22.029 -0.221 -7.672 1.00 42.34 108 GLU A C 1
ATOM 902 O O . GLU A 1 108 ? -23.182 -0.623 -7.791 1.00 42.34 108 GLU A O 1
ATOM 907 N N . LEU A 1 109 ? -21.748 0.858 -6.934 1.00 43.88 109 LEU A N 1
ATOM 908 C CA . LEU A 1 109 ? -22.749 1.584 -6.137 1.00 43.88 109 LEU A CA 1
ATOM 909 C C . LEU A 1 109 ? -23.674 2.505 -6.955 1.00 43.88 109 LEU A C 1
ATOM 911 O O . LEU A 1 109 ? -24.683 2.965 -6.431 1.00 43.88 109 LEU A O 1
ATOM 915 N N . VAL A 1 110 ? -23.360 2.791 -8.224 1.00 42.22 110 VAL A N 1
ATOM 916 C CA . VAL A 1 110 ? -24.172 3.686 -9.083 1.00 42.22 110 VAL A CA 1
ATOM 917 C C . VAL A 1 110 ? -25.129 2.898 -9.992 1.00 42.22 110 VAL A C 1
ATOM 919 O O . VAL A 1 110 ? -25.964 3.482 -10.679 1.00 42.22 110 VAL A O 1
ATOM 922 N N . THR A 1 111 ? -25.038 1.565 -9.995 1.00 40.03 111 THR A N 1
ATOM 923 C CA . THR A 1 111 ? -25.889 0.678 -10.812 1.00 40.03 111 THR A CA 1
ATOM 924 C C . THR A 1 111 ? -26.827 -0.225 -9.999 1.00 40.03 111 THR A C 1
ATOM 926 O O . THR A 1 111 ? -27.506 -1.061 -10.597 1.00 40.03 111 THR A O 1
ATOM 929 N N . GLY A 1 112 ? -26.905 -0.034 -8.675 1.00 37.47 112 GLY A N 1
ATOM 930 C CA . GLY A 1 112 ? -27.824 -0.734 -7.764 1.00 37.47 112 GLY A CA 1
ATOM 931 C C . GLY A 1 112 ? -29.055 0.079 -7.388 1.00 37.47 112 GLY A C 1
ATOM 932 O O . GLY A 1 112 ? -28.894 1.287 -7.108 1.00 37.47 112 GLY A O 1
#

Secondary structure (DSSP, 8-state):
-EEEEEEEEEE-TTS-EEEEEEEEE-TTS-HHHHEEEEE-TTS-HHHHHHHHHHHHHTT--TTTGGGGTGGGTTTEEE-SPPEEEE-SSHHHHHHHHHIIIIIHHHHHTT--

Radius of gyration: 14.06 Å; chains: 1; bounding box: 43×25×37 Å